Protein AF-A0A2E7WFY4-F1 (afdb_monomer)

Mean predicted aligned error: 3.99 Å

Radius of gyration: 21.17 Å; Cα contacts (8 Å, |Δi|>4): 62; chains: 1; bounding box: 46×36×61 Å

Secondary structure (DSSP, 8-state):
--HHHHHHHHHHHHHHHHH-SS-HHHHHHHHHHHHHSTTT--HHHHHHHHHHHHHTT--HHHHHHHHHHHHGGGGHHHHHHHHHHHHHHHHHHHHT--

Nearest PDB structures (foldseek):
  2q0t-assembly1_C  TM=9.766E-01  e=6.848E-06  Paraburkholderia xenovorans LB400

Foldseek 3Di:
DDVVVVVVVVVVVCCCVPPNPDQQLVVLLVQLLVCLAPVHVPVVSNVVSVVSNVVSPDDPVSSVVSNVVSVCVVCVCVVPVVVVVVVVVVVVVVVVDD

Structure (mmCIF, N/CA/C/O backbone):
data_AF-A0A2E7WFY4-F1
#
_entry.id   AF-A0A2E7WFY4-F1
#
loop_
_atom_site.group_PDB
_atom_site.id
_atom_site.type_symbol
_atom_site.label_atom_id
_atom_site.label_alt_id
_atom_site.label_comp_id
_atom_site.label_asym_id
_atom_site.label_entity_id
_atom_site.label_seq_id
_atom_site.pdbx_PDB_ins_code
_atom_site.Cartn_x
_atom_site.Cartn_y
_atom_site.Cartn_z
_atom_site.occupancy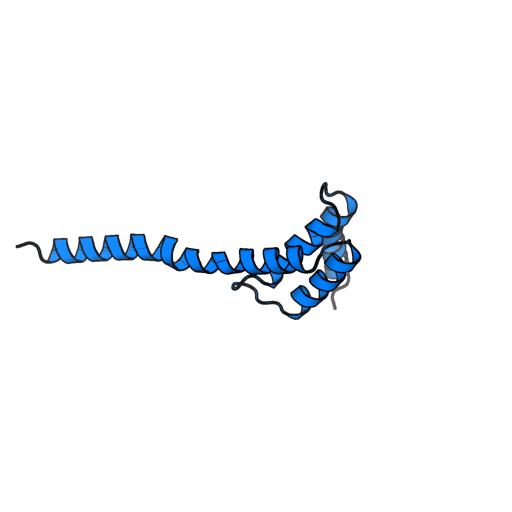
_atom_site.B_iso_or_equiv
_atom_site.auth_seq_id
_atom_site.auth_comp_id
_atom_site.auth_asym_id
_atom_site.auth_atom_id
_atom_site.pdbx_PDB_model_num
ATOM 1 N N . MET A 1 1 ? 1.152 -27.786 -13.077 1.00 77.00 1 MET A N 1
ATOM 2 C CA . MET A 1 1 ? 0.844 -26.372 -13.383 1.00 77.00 1 MET A CA 1
ATOM 3 C C . MET A 1 1 ? -0.173 -26.378 -14.504 1.00 77.00 1 MET A C 1
ATOM 5 O O . MET A 1 1 ? -0.014 -27.199 -15.397 1.00 77.00 1 MET A O 1
ATOM 9 N N . ASP A 1 2 ? -1.201 -25.540 -14.404 1.00 96.75 2 ASP A N 1
ATOM 10 C CA . ASP A 1 2 ? -2.328 -25.442 -15.341 1.00 96.75 2 ASP A CA 1
ATOM 11 C C . ASP A 1 2 ? -2.030 -24.352 -16.397 1.00 96.75 2 ASP A C 1
ATOM 13 O O . ASP A 1 2 ? -1.942 -23.175 -16.026 1.00 96.75 2 ASP A O 1
ATOM 17 N N . PRO A 1 3 ? -1.777 -24.717 -17.671 1.00 97.06 3 PRO A N 1
ATOM 18 C CA . PRO A 1 3 ? -1.427 -23.758 -18.720 1.00 97.06 3 PRO A CA 1
ATOM 19 C C . PRO A 1 3 ? -2.578 -22.823 -19.092 1.00 97.06 3 PRO A C 1
ATOM 21 O O . PRO A 1 3 ? -2.338 -21.632 -19.293 1.00 97.06 3 PRO A O 1
ATOM 24 N N . ASP A 1 4 ? -3.806 -23.338 -19.122 1.00 98.06 4 ASP A N 1
ATOM 25 C CA . ASP A 1 4 ? -4.987 -22.582 -19.539 1.00 98.06 4 ASP A CA 1
ATOM 26 C C . ASP A 1 4 ? -5.286 -21.481 -18.514 1.00 98.06 4 ASP A C 1
ATOM 28 O O . ASP A 1 4 ? -5.537 -20.324 -18.865 1.00 98.06 4 ASP A O 1
ATOM 32 N N . TYR A 1 5 ? -5.150 -21.802 -17.220 1.00 97.50 5 TYR A N 1
ATOM 33 C CA . TYR A 1 5 ? -5.240 -20.799 -16.158 1.00 97.50 5 TYR A CA 1
ATOM 34 C C . TYR A 1 5 ? -4.143 -19.731 -16.272 1.00 97.50 5 TYR A C 1
ATOM 36 O O . TYR A 1 5 ? -4.412 -18.540 -16.095 1.00 97.50 5 TYR A O 1
ATOM 44 N N . LEU A 1 6 ? -2.899 -20.133 -16.556 1.00 97.31 6 LEU A N 1
ATOM 45 C CA . LEU A 1 6 ? -1.788 -19.190 -16.690 1.00 97.31 6 LEU A CA 1
ATOM 46 C C . LEU A 1 6 ? -2.015 -18.223 -17.857 1.00 97.31 6 LEU A C 1
ATOM 48 O O . LEU A 1 6 ? -1.806 -17.021 -17.691 1.00 97.31 6 LEU A O 1
ATOM 52 N N . GLU A 1 7 ? -2.454 -18.725 -19.009 1.00 97.62 7 GLU A N 1
ATOM 53 C CA . GLU A 1 7 ? -2.773 -17.900 -20.174 1.00 97.62 7 GLU A CA 1
ATOM 54 C C . GLU A 1 7 ? -3.881 -16.891 -19.849 1.00 97.62 7 GLU A C 1
ATOM 56 O O . GLU A 1 7 ? -3.703 -15.686 -20.062 1.00 97.62 7 GLU A O 1
ATOM 61 N N . ALA A 1 8 ? -4.972 -17.349 -19.226 1.00 97.56 8 ALA A N 1
ATOM 62 C CA . ALA A 1 8 ? -6.071 -16.484 -18.810 1.00 97.56 8 ALA A CA 1
ATOM 63 C C . ALA A 1 8 ? -5.616 -15.401 -17.814 1.00 97.56 8 ALA A C 1
ATOM 65 O O . ALA A 1 8 ? -5.965 -14.225 -17.956 1.00 97.56 8 ALA A O 1
ATOM 66 N N . PHE A 1 9 ? -4.786 -15.765 -16.830 1.00 96.62 9 PHE A N 1
ATOM 67 C CA . PHE A 1 9 ? -4.234 -14.824 -15.855 1.00 96.62 9 PHE A CA 1
ATOM 68 C C . PHE A 1 9 ? -3.311 -13.784 -16.504 1.00 96.62 9 PHE A C 1
ATOM 70 O O . PHE A 1 9 ? -3.381 -12.597 -16.173 1.00 96.62 9 PHE A O 1
ATOM 77 N N . LEU A 1 10 ? -2.446 -14.200 -17.433 1.00 95.88 10 LEU A N 1
ATOM 78 C CA . LEU A 1 10 ? -1.553 -13.288 -18.149 1.00 95.88 10 LEU A CA 1
ATOM 79 C C . LEU A 1 10 ? -2.333 -12.328 -19.048 1.00 95.88 10 LEU A C 1
ATOM 81 O O . LEU A 1 10 ? -2.005 -11.139 -19.075 1.00 95.88 10 LEU A O 1
ATOM 85 N N . HIS A 1 11 ? -3.382 -12.811 -19.718 1.00 95.81 11 HIS A N 1
ATOM 86 C CA . HIS A 1 11 ? -4.290 -11.966 -20.486 1.00 95.81 11 HIS A CA 1
ATOM 87 C C . HIS A 1 11 ? -4.983 -10.937 -19.584 1.00 95.81 11 HIS A C 1
ATOM 89 O O . HIS A 1 11 ? -4.923 -9.742 -19.856 1.00 95.81 11 HIS A O 1
ATOM 95 N N . PHE A 1 12 ? -5.556 -11.363 -18.455 1.00 96.00 12 PHE A N 1
ATOM 96 C CA . PHE A 1 12 ? -6.166 -10.449 -17.484 1.00 96.00 12 PHE A CA 1
ATOM 97 C C . PHE A 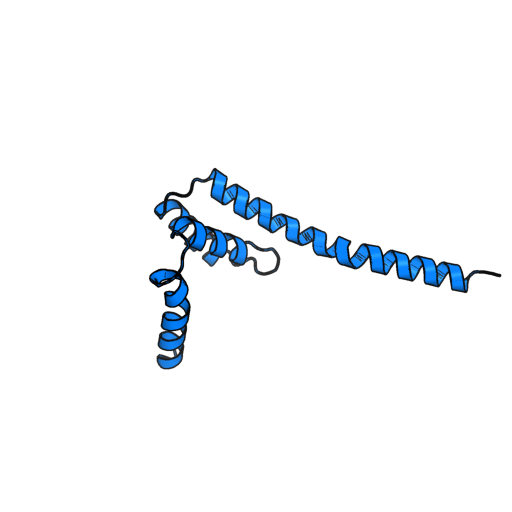1 12 ? -5.176 -9.385 -16.984 1.00 96.00 12 PHE A C 1
ATOM 99 O O . PHE A 1 12 ? -5.474 -8.189 -16.976 1.00 96.00 12 PHE A O 1
ATOM 106 N N . ARG A 1 13 ? -3.960 -9.802 -16.614 1.00 94.00 13 ARG A N 1
ATOM 107 C CA . ARG A 1 13 ? -2.921 -8.906 -16.095 1.00 94.00 13 ARG A CA 1
ATOM 108 C C . ARG A 1 13 ? -2.417 -7.902 -17.137 1.00 94.00 13 ARG A C 1
ATOM 110 O O . ARG A 1 13 ? -1.974 -6.817 -16.752 1.00 94.00 13 ARG A O 1
ATOM 117 N N . SER A 1 14 ? -2.432 -8.243 -18.426 1.00 94.50 14 SER A N 1
ATOM 118 C CA . SER A 1 14 ? -1.877 -7.398 -19.491 1.00 94.50 14 SER A CA 1
ATOM 119 C C . SER A 1 14 ? -2.787 -6.228 -19.877 1.00 94.50 14 SER A C 1
ATOM 121 O O . SER A 1 14 ? -2.279 -5.214 -20.364 1.00 94.50 14 SER A O 1
ATOM 123 N N . VAL A 1 15 ? -4.095 -6.312 -19.601 1.00 94.31 15 VAL A N 1
ATOM 124 C CA . VAL A 1 15 ? -5.084 -5.269 -19.930 1.00 94.31 15 VAL A CA 1
ATOM 125 C C . VAL A 1 15 ? -4.664 -3.876 -19.432 1.00 94.31 15 VAL A C 1
ATOM 127 O O . VAL A 1 15 ? -4.509 -2.977 -20.262 1.00 94.31 15 VAL A O 1
ATOM 130 N N . PRO A 1 16 ? -4.394 -3.647 -18.128 1.00 92.19 16 PRO A N 1
ATOM 131 C CA . PRO A 1 16 ? -3.962 -2.329 -17.658 1.00 92.19 16 PRO A CA 1
ATOM 132 C C . PRO A 1 16 ? -2.560 -1.947 -18.146 1.00 92.19 16 PRO A C 1
ATOM 134 O O . PRO A 1 16 ? -2.213 -0.765 -18.151 1.00 92.19 16 PRO A O 1
ATOM 137 N N . GLN A 1 17 ? -1.731 -2.914 -18.551 1.00 90.69 17 GLN A N 1
ATOM 138 C CA . GLN A 1 17 ? -0.382 -2.632 -19.047 1.00 90.69 17 GLN A CA 1
ATOM 139 C C . GLN A 1 17 ? -0.414 -2.071 -20.471 1.00 90.69 17 GLN A C 1
ATOM 141 O O . GLN A 1 17 ? 0.323 -1.132 -20.750 1.00 90.69 17 GLN A O 1
ATOM 146 N N . THR A 1 18 ? -1.299 -2.590 -21.323 1.00 90.25 18 THR A N 1
ATOM 147 C CA . THR A 1 18 ? -1.387 -2.253 -22.755 1.00 90.25 18 THR A CA 1
ATOM 148 C C . THR A 1 18 ? -2.387 -1.139 -23.060 1.00 90.25 18 THR A C 1
ATOM 150 O O . THR A 1 18 ? -2.078 -0.253 -23.849 1.00 90.25 18 THR A O 1
ATOM 153 N N . ASN A 1 19 ? -3.549 -1.138 -22.400 1.00 88.06 19 ASN A N 1
ATOM 154 C CA . ASN A 1 19 ? -4.692 -0.292 -22.769 1.00 88.06 19 ASN A CA 1
ATOM 155 C C . ASN A 1 19 ? -5.099 0.709 -21.670 1.00 88.06 19 ASN A C 1
ATOM 157 O O . ASN A 1 19 ? -6.163 1.319 -21.742 1.00 88.06 19 ASN A O 1
ATOM 161 N N . GLY A 1 20 ? -4.293 0.845 -20.612 1.00 86.19 20 GLY A N 1
ATOM 162 C CA . GLY A 1 20 ? -4.599 1.704 -19.464 1.00 86.19 20 GLY A CA 1
ATOM 163 C C . GLY A 1 20 ? -4.079 3.142 -19.619 1.00 86.19 20 GLY A C 1
ATOM 164 O O . GLY A 1 20 ? -3.012 3.331 -20.198 1.00 86.19 20 GLY A O 1
ATOM 165 N N . PRO A 1 21 ? -4.760 4.149 -19.033 1.00 94.94 21 PRO A N 1
ATOM 166 C CA . PRO A 1 21 ? -4.389 5.563 -19.167 1.00 94.94 21 PRO A CA 1
ATOM 167 C C . PRO A 1 21 ? -3.186 5.978 -18.305 1.00 94.94 21 PRO A C 1
ATOM 169 O O . PRO A 1 21 ? -2.674 7.082 -18.449 1.00 94.94 21 PRO A O 1
ATOM 172 N N . LEU A 1 22 ? -2.760 5.124 -17.368 1.00 96.75 22 LEU A N 1
ATOM 173 C CA . LEU A 1 22 ? -1.676 5.432 -16.439 1.00 96.75 22 LEU A CA 1
ATOM 174 C C . LEU A 1 22 ? -0.309 5.156 -17.070 1.00 96.75 22 LEU A C 1
ATOM 176 O O . LEU A 1 22 ? -0.130 4.184 -17.804 1.00 96.75 22 LEU A O 1
ATOM 180 N N . GLU A 1 23 ? 0.686 5.956 -16.705 1.00 96.50 23 GLU A N 1
ATOM 181 C CA . GLU A 1 23 ? 2.089 5.660 -16.993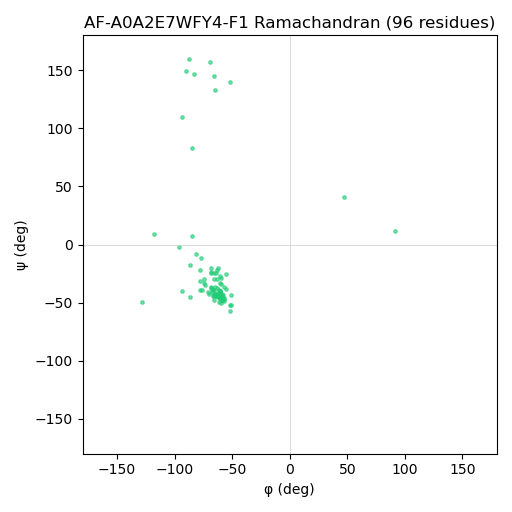 1.00 96.50 23 GLU A CA 1
ATOM 182 C C . GLU A 1 23 ? 2.581 4.464 -16.164 1.00 96.50 23 GLU A C 1
ATOM 184 O O . GLU A 1 23 ? 2.054 4.175 -15.082 1.00 96.50 23 GLU A O 1
ATOM 189 N N . GLN A 1 24 ? 3.637 3.783 -16.628 1.00 96.94 24 GLN A N 1
ATOM 190 C CA . GLN A 1 24 ? 4.190 2.618 -15.925 1.00 96.94 24 GLN A CA 1
ATOM 191 C C . GLN A 1 24 ? 4.571 2.945 -14.476 1.00 96.94 24 GLN A C 1
ATOM 193 O O . GLN A 1 24 ? 4.308 2.141 -13.584 1.00 96.94 24 GLN A O 1
ATOM 198 N N . LYS A 1 25 ? 5.122 4.143 -14.232 1.00 97.81 25 LYS A N 1
ATOM 199 C CA . LYS A 1 25 ? 5.509 4.620 -12.898 1.00 97.81 25 LYS A CA 1
ATOM 200 C C . LYS A 1 25 ? 4.369 4.464 -11.885 1.00 97.81 25 LYS A C 1
ATOM 202 O O . LYS A 1 25 ? 4.547 3.834 -10.844 1.00 97.81 25 LYS A O 1
ATOM 207 N N . TYR A 1 26 ? 3.182 4.968 -12.221 1.00 97.94 26 TYR A N 1
ATOM 208 C CA . TYR A 1 26 ? 2.021 4.946 -11.331 1.00 97.94 26 TYR A CA 1
ATOM 209 C C . TYR A 1 26 ? 1.392 3.555 -11.207 1.00 97.94 26 TYR A C 1
ATOM 211 O O . TYR A 1 26 ? 0.938 3.190 -10.124 1.00 97.94 26 TYR A O 1
ATOM 219 N N . LYS A 1 27 ? 1.426 2.734 -12.268 1.00 97.75 27 LYS A N 1
ATOM 220 C CA . LYS A 1 27 ? 1.004 1.322 -12.1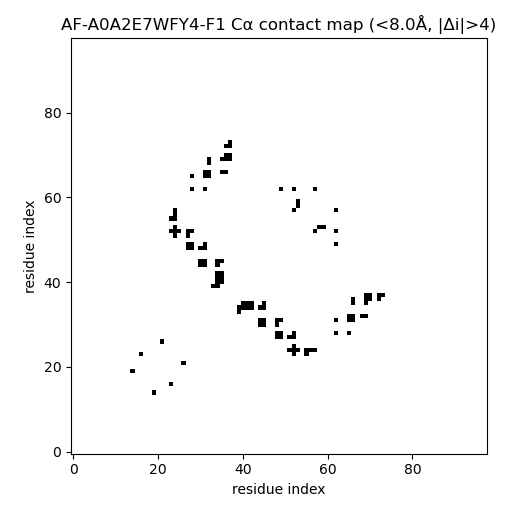82 1.00 97.75 27 LYS A CA 1
ATOM 221 C C . LYS A 1 27 ? 1.832 0.566 -11.143 1.00 97.75 27 LYS A C 1
ATOM 223 O O . LYS A 1 27 ? 1.279 -0.154 -10.316 1.00 97.75 27 LYS A O 1
ATOM 228 N N . GLU A 1 28 ? 3.151 0.748 -11.159 1.00 98.31 28 GLU A N 1
ATOM 229 C CA . GLU A 1 28 ? 4.047 0.100 -10.199 1.00 98.31 28 GLU A CA 1
ATOM 230 C C . GLU A 1 28 ? 3.853 0.642 -8.776 1.00 98.31 28 GLU A C 1
ATOM 232 O O . GLU A 1 28 ? 3.855 -0.145 -7.835 1.00 98.31 28 GLU A O 1
ATOM 237 N N . MET A 1 29 ? 3.589 1.943 -8.600 1.00 98.56 29 MET A N 1
ATOM 238 C CA . MET A 1 29 ? 3.236 2.514 -7.289 1.00 98.56 29 MET A CA 1
ATOM 239 C C . MET A 1 29 ? 1.956 1.904 -6.704 1.00 98.56 29 MET A C 1
ATOM 241 O O . MET A 1 29 ? 1.931 1.560 -5.524 1.00 98.56 29 MET A O 1
ATOM 245 N N . ILE A 1 30 ? 0.921 1.692 -7.523 1.00 98.12 30 ILE A N 1
ATOM 246 C CA . ILE A 1 30 ? -0.304 1.000 -7.091 1.00 98.12 30 ILE A CA 1
ATOM 247 C C . ILE A 1 30 ? 0.023 -0.427 -6.635 1.00 98.12 30 ILE A C 1
ATOM 249 O O . ILE A 1 30 ? -0.439 -0.864 -5.580 1.00 98.12 30 ILE A O 1
ATOM 253 N N . PHE A 1 31 ? 0.863 -1.152 -7.380 1.00 98.00 31 PHE A N 1
ATOM 254 C CA . PHE A 1 31 ? 1.286 -2.485 -6.959 1.00 98.00 31 PHE A CA 1
ATOM 255 C C . PHE A 1 31 ? 2.121 -2.468 -5.672 1.00 98.00 31 PHE A C 1
ATOM 257 O O . PHE A 1 31 ? 1.949 -3.365 -4.846 1.00 98.00 31 PHE A O 1
ATOM 264 N N . ILE A 1 32 ? 2.978 -1.464 -5.455 1.00 98.62 32 ILE A N 1
ATOM 265 C CA . ILE A 1 32 ? 3.678 -1.282 -4.173 1.00 98.62 32 ILE A CA 1
ATOM 266 C C . ILE A 1 32 ? 2.655 -1.108 -3.051 1.00 98.62 32 ILE A C 1
ATOM 268 O O . ILE A 1 32 ? 2.731 -1.844 -2.072 1.00 98.62 32 ILE A O 1
ATOM 272 N N . ALA A 1 33 ? 1.676 -0.211 -3.212 1.00 98.44 33 ALA A N 1
ATOM 273 C CA . ALA A 1 33 ? 0.658 0.053 -2.197 1.00 98.44 33 ALA A CA 1
ATOM 274 C C . ALA A 1 33 ? -0.129 -1.213 -1.819 1.00 98.44 33 ALA A C 1
ATOM 276 O O . ALA A 1 33 ? -0.256 -1.530 -0.639 1.00 98.44 33 ALA A O 1
ATOM 277 N N . ILE A 1 34 ? -0.594 -1.982 -2.810 1.00 97.62 34 ILE A N 1
ATOM 278 C CA . ILE A 1 34 ? -1.341 -3.229 -2.580 1.00 97.62 34 ILE A CA 1
ATOM 279 C C . ILE A 1 34 ? -0.486 -4.252 -1.823 1.00 97.62 34 ILE A C 1
ATOM 281 O O . ILE A 1 34 ? -0.961 -4.871 -0.876 1.00 97.62 34 ILE A O 1
ATOM 285 N N . ASN A 1 35 ? 0.779 -4.432 -2.218 1.00 98.31 35 ASN A N 1
ATOM 286 C CA . ASN A 1 35 ? 1.664 -5.415 -1.587 1.00 98.31 35 ASN A CA 1
ATOM 287 C C . ASN A 1 35 ? 2.152 -4.973 -0.196 1.00 98.31 35 ASN A C 1
ATOM 289 O O . ASN A 1 35 ? 2.414 -5.830 0.646 1.00 98.31 35 ASN A O 1
ATOM 293 N N . ALA A 1 36 ? 2.288 -3.667 0.044 1.00 98.06 36 ALA A N 1
ATOM 294 C CA . ALA A 1 36 ? 2.763 -3.105 1.309 1.00 98.06 36 ALA A CA 1
ATOM 295 C C . ALA A 1 36 ? 1.646 -2.896 2.343 1.00 98.06 36 ALA A C 1
ATOM 297 O O . ALA A 1 36 ? 1.949 -2.771 3.528 1.00 98.06 36 ALA A O 1
ATOM 298 N N . ALA A 1 37 ? 0.377 -2.878 1.920 1.00 97.25 37 ALA A N 1
ATOM 299 C CA . ALA A 1 37 ? -0.766 -2.735 2.813 1.00 97.25 37 ALA A CA 1
ATOM 300 C C . ALA A 1 37 ? -0.723 -3.756 3.961 1.00 97.25 37 ALA A C 1
ATOM 302 O O . ALA A 1 37 ? -0.407 -4.930 3.753 1.00 97.25 37 ALA A O 1
ATOM 303 N N . THR A 1 38 ? -1.092 -3.323 5.170 1.00 95.69 38 THR A N 1
ATOM 304 C CA . THR A 1 38 ? -1.075 -4.155 6.390 1.00 95.69 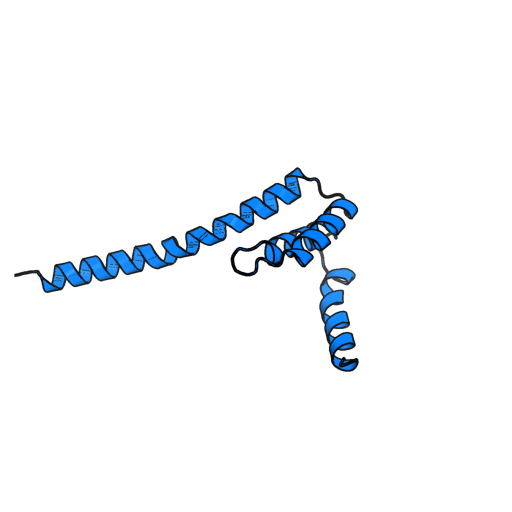38 THR A CA 1
ATOM 305 C C . THR A 1 38 ? -2.004 -5.365 6.315 1.00 95.69 38 THR A C 1
ATOM 307 O O . THR A 1 38 ? -1.801 -6.344 7.026 1.00 95.69 38 THR A O 1
ATOM 310 N N . THR A 1 39 ? -2.986 -5.333 5.416 1.00 95.88 39 THR A N 1
ATOM 311 C CA . THR A 1 39 ? -3.896 -6.441 5.106 1.00 95.88 39 THR A CA 1
ATOM 312 C C . THR A 1 39 ? -3.306 -7.478 4.149 1.00 95.88 39 THR A C 1
ATOM 314 O O . THR A 1 39 ? -3.920 -8.525 3.951 1.00 95.88 39 THR A O 1
ATOM 317 N N . HIS A 1 40 ? -2.135 -7.218 3.555 1.00 97.31 40 HIS A N 1
ATOM 318 C CA . HIS A 1 40 ? -1.506 -8.115 2.584 1.00 97.31 40 HIS A CA 1
ATOM 319 C C . HIS A 1 40 ? -0.043 -8.460 2.906 1.00 97.31 40 HIS A C 1
ATOM 321 O O . HIS A 1 40 ? 0.307 -9.638 2.900 1.00 97.31 40 HIS A O 1
ATOM 327 N N . LEU A 1 41 ? 0.804 -7.464 3.195 1.00 96.75 41 LEU A N 1
ATOM 328 C CA . LEU A 1 41 ? 2.213 -7.615 3.602 1.00 96.75 41 LEU A CA 1
ATOM 329 C C . LEU A 1 41 ? 3.043 -8.594 2.743 1.00 96.75 41 LEU A C 1
ATOM 331 O O . LEU A 1 41 ? 3.887 -9.346 3.239 1.00 96.75 41 LEU A O 1
ATOM 335 N N . HIS A 1 42 ? 2.850 -8.571 1.425 1.00 98.19 42 HIS A N 1
ATOM 336 C CA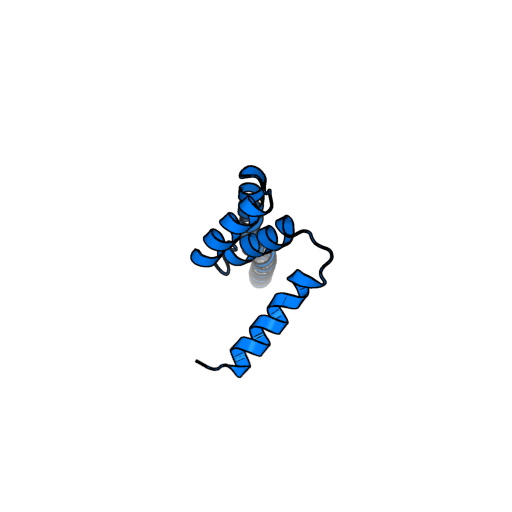 . HIS A 1 42 ? 3.546 -9.458 0.498 1.00 98.19 42 HIS A CA 1
ATOM 337 C C . HIS A 1 42 ? 4.927 -8.899 0.096 1.00 98.19 42 HIS A C 1
ATOM 339 O O . HIS A 1 42 ? 5.128 -8.283 -0.957 1.00 98.19 42 HIS A O 1
ATOM 345 N N . GLY A 1 43 ? 5.923 -9.152 0.950 1.00 98.06 43 GLY A N 1
ATOM 346 C CA . GLY A 1 43 ? 7.298 -8.654 0.809 1.00 98.06 43 GLY A CA 1
ATOM 347 C C . GLY A 1 43 ? 7.978 -8.894 -0.555 1.00 98.06 43 GLY A C 1
ATOM 348 O O . GLY A 1 43 ? 8.606 -7.962 -1.071 1.00 98.06 43 GLY A O 1
ATOM 349 N N . PRO A 1 44 ? 7.872 -10.082 -1.186 1.00 98.44 44 PRO A N 1
ATOM 350 C CA . PRO A 1 44 ? 8.457 -10.316 -2.509 1.00 98.44 44 PRO A CA 1
ATOM 351 C C . PRO A 1 44 ? 7.885 -9.389 -3.589 1.00 98.44 44 PRO A C 1
ATOM 353 O O . PRO A 1 44 ? 8.630 -8.866 -4.419 1.00 98.44 44 PRO A O 1
ATOM 356 N N . GLY A 1 45 ? 6.575 -9.138 -3.551 1.00 98.12 45 GLY A N 1
ATOM 357 C CA . GLY A 1 45 ? 5.900 -8.247 -4.490 1.00 98.12 45 GLY A CA 1
ATOM 358 C C . GLY A 1 45 ? 6.282 -6.791 -4.260 1.00 98.12 45 GLY A C 1
ATOM 359 O O . GLY A 1 45 ? 6.629 -6.112 -5.223 1.00 98.12 45 GLY A O 1
ATOM 360 N N . VAL A 1 46 ? 6.354 -6.342 -2.998 1.00 98.38 46 VAL A N 1
ATOM 361 C CA . VAL A 1 46 ? 6.865 -4.998 -2.662 1.00 98.38 46 VAL A CA 1
ATOM 362 C C . VAL A 1 46 ? 8.236 -4.775 -3.302 1.00 98.38 46 VAL A C 1
ATOM 364 O O . VAL A 1 46 ? 8.427 -3.815 -4.044 1.00 98.38 46 VAL A O 1
ATOM 367 N N . ARG A 1 47 ? 9.185 -5.699 -3.099 1.00 98.50 47 ARG A N 1
ATOM 368 C CA . ARG A 1 47 ? 10.539 -5.584 -3.672 1.00 98.50 47 ARG A CA 1
ATOM 369 C C . ARG A 1 47 ? 10.520 -5.555 -5.200 1.00 98.50 47 ARG A C 1
ATOM 371 O O . ARG A 1 47 ? 11.211 -4.734 -5.804 1.00 98.50 47 ARG A O 1
ATOM 378 N N . ARG A 1 48 ? 9.730 -6.432 -5.830 1.00 98.50 48 ARG A N 1
ATOM 379 C CA . ARG A 1 48 ? 9.619 -6.517 -7.293 1.00 98.50 48 ARG A CA 1
ATOM 380 C C . ARG A 1 48 ? 9.095 -5.214 -7.894 1.00 98.50 48 ARG A C 1
ATOM 382 O O . ARG A 1 48 ? 9.657 -4.736 -8.879 1.00 98.50 48 ARG A O 1
ATOM 389 N N . HIS A 1 49 ? 8.048 -4.654 -7.301 1.00 98.56 49 HIS A N 1
ATOM 390 C CA . HIS A 1 49 ? 7.389 -3.458 -7.811 1.00 98.56 49 HIS A CA 1
ATOM 391 C C . HIS A 1 49 ? 8.165 -2.176 -7.484 1.00 98.56 49 HIS A C 1
ATOM 393 O O . HIS A 1 49 ? 8.230 -1.297 -8.335 1.00 98.56 49 HIS A O 1
ATOM 399 N N . ILE A 1 50 ? 8.893 -2.110 -6.360 1.00 98.69 50 ILE A N 1
ATOM 400 C CA . ILE A 1 50 ? 9.881 -1.042 -6.103 1.00 98.69 50 ILE A CA 1
ATOM 401 C C . ILE A 1 50 ? 10.936 -0.999 -7.214 1.00 98.69 50 ILE A C 1
ATOM 403 O O . ILE A 1 50 ? 11.192 0.058 -7.786 1.00 98.69 50 ILE A O 1
ATOM 407 N N . GLN A 1 51 ? 11.520 -2.146 -7.575 1.00 98.69 51 GLN A N 1
ATOM 408 C CA . GLN A 1 51 ? 12.522 -2.200 -8.646 1.00 98.69 51 GLN A CA 1
ATOM 409 C C . GLN A 1 51 ? 11.959 -1.746 -9.998 1.00 98.69 51 GLN A C 1
ATOM 411 O O . GLN A 1 51 ? 12.659 -1.084 -10.762 1.00 98.69 51 GLN A O 1
ATOM 416 N N . ASN A 1 52 ? 10.714 -2.106 -10.312 1.00 98.44 52 ASN A N 1
ATOM 417 C CA . ASN A 1 52 ? 10.070 -1.680 -11.552 1.00 98.44 52 ASN A CA 1
ATOM 418 C C . ASN A 1 52 ? 9.717 -0.189 -11.541 1.00 98.44 52 ASN A C 1
ATOM 420 O O . ASN A 1 52 ? 9.933 0.476 -12.549 1.00 98.44 52 ASN A O 1
ATOM 424 N N . ALA A 1 53 ? 9.230 0.343 -10.417 1.00 98.62 53 ALA A N 1
ATOM 425 C CA . ALA A 1 53 ? 8.933 1.764 -10.266 1.00 98.62 53 ALA A CA 1
ATOM 426 C C . ALA A 1 53 ? 10.195 2.612 -10.472 1.00 98.62 53 ALA A C 1
ATOM 428 O O . ALA A 1 53 ? 10.169 3.560 -11.252 1.00 98.62 53 ALA A O 1
ATOM 429 N N . LEU A 1 54 ? 11.321 2.218 -9.861 1.00 98.69 54 LEU A N 1
ATOM 430 C CA . LEU A 1 54 ? 12.619 2.873 -10.063 1.00 98.69 54 LEU A CA 1
ATOM 431 C C . LEU A 1 54 ? 13.048 2.840 -11.540 1.00 98.69 54 LEU A C 1
ATOM 433 O O . LEU A 1 54 ? 13.470 3.856 -12.084 1.00 98.69 54 LEU A O 1
ATOM 437 N N . LYS A 1 55 ? 12.889 1.694 -12.220 1.00 98.62 55 LYS A N 1
ATOM 438 C CA . LYS A 1 55 ? 13.162 1.572 -13.667 1.00 98.62 55 LYS A CA 1
ATOM 439 C C . LYS A 1 55 ? 12.249 2.451 -14.524 1.00 98.62 55 LYS A C 1
ATOM 441 O O . LYS A 1 55 ? 12.667 2.886 -15.589 1.00 98.62 55 LYS A O 1
ATOM 446 N N . ALA A 1 56 ? 11.027 2.707 -14.066 1.00 98.12 56 ALA A N 1
ATOM 447 C CA . ALA A 1 56 ? 10.064 3.597 -14.706 1.00 98.12 56 ALA A CA 1
ATOM 448 C C . ALA A 1 56 ? 10.247 5.080 -14.319 1.00 98.12 56 ALA A C 1
ATOM 450 O O . ALA A 1 56 ? 9.414 5.905 -14.685 1.00 98.12 56 ALA A O 1
ATOM 451 N N . GLY A 1 57 ? 11.314 5.427 -13.589 1.00 98.44 57 GLY A N 1
ATOM 452 C CA . GLY A 1 57 ? 11.656 6.808 -13.240 1.00 98.44 57 GLY A CA 1
ATOM 453 C C . GLY A 1 57 ? 11.077 7.311 -11.916 1.00 98.44 57 GLY A C 1
ATOM 454 O O . GLY A 1 57 ? 11.146 8.509 -11.658 1.00 98.44 57 GLY A O 1
ATOM 455 N N . ALA A 1 58 ? 10.519 6.437 -11.070 1.00 98.62 58 ALA A N 1
ATOM 456 C CA . ALA A 1 58 ? 10.138 6.822 -9.712 1.00 98.62 58 ALA A CA 1
ATOM 457 C C . ALA A 1 58 ? 11.367 7.164 -8.865 1.00 98.62 58 ALA A C 1
ATOM 459 O O . ALA A 1 58 ? 12.414 6.518 -8.953 1.00 98.62 58 ALA A O 1
ATOM 460 N N . THR A 1 59 ? 11.210 8.138 -7.981 1.00 98.75 59 THR A N 1
ATOM 461 C CA . THR A 1 59 ? 12.201 8.482 -6.963 1.00 98.75 59 THR A CA 1
ATOM 462 C C . THR A 1 59 ? 12.001 7.653 -5.695 1.00 98.75 59 THR A C 1
ATOM 464 O O . THR A 1 59 ? 10.918 7.137 -5.413 1.00 98.75 59 THR A O 1
ATOM 467 N N . GLN A 1 60 ? 13.050 7.554 -4.875 1.00 98.44 60 GLN A N 1
ATOM 468 C CA . GLN A 1 60 ? 12.946 6.926 -3.553 1.00 98.44 60 GLN A CA 1
ATOM 469 C C . GLN A 1 60 ? 11.944 7.657 -2.646 1.00 98.44 60 GLN A C 1
ATOM 471 O O . GLN A 1 60 ? 11.264 7.007 -1.857 1.00 98.44 60 GLN A O 1
ATOM 476 N N . ALA A 1 61 ? 11.831 8.984 -2.782 1.00 98.75 61 ALA A N 1
ATOM 477 C CA . ALA A 1 61 ? 10.893 9.798 -2.015 1.00 98.75 61 ALA A CA 1
ATOM 478 C C . ALA A 1 61 ? 9.436 9.460 -2.362 1.00 98.75 61 ALA A C 1
ATOM 480 O O . ALA A 1 61 ? 8.665 9.172 -1.454 1.00 98.75 61 ALA A O 1
ATOM 481 N N . GLU A 1 62 ? 9.086 9.385 -3.653 1.00 98.69 62 GLU A N 1
ATOM 482 C CA . GLU A 1 62 ? 7.735 8.982 -4.078 1.00 98.69 62 GLU A CA 1
ATOM 483 C C . GLU A 1 62 ? 7.393 7.557 -3.598 1.00 98.69 62 GLU A C 1
ATOM 485 O O . GLU A 1 62 ? 6.280 7.288 -3.157 1.00 98.69 62 GLU A O 1
ATOM 490 N N . ILE A 1 63 ? 8.351 6.624 -3.648 1.00 98.69 63 ILE A N 1
ATOM 491 C CA . ILE A 1 63 ? 8.140 5.246 -3.171 1.00 98.69 63 ILE A CA 1
ATOM 492 C C . ILE A 1 63 ? 7.909 5.211 -1.656 1.00 98.69 63 ILE A C 1
ATOM 494 O O . ILE A 1 63 ? 7.021 4.498 -1.184 1.00 98.69 63 ILE A O 1
ATOM 498 N N . LEU A 1 64 ? 8.705 5.964 -0.892 1.00 98.44 64 LEU A N 1
ATOM 499 C CA . LEU A 1 64 ? 8.536 6.069 0.554 1.00 98.44 64 LEU A CA 1
ATOM 500 C C . LEU A 1 64 ? 7.178 6.686 0.901 1.00 98.44 64 LEU A C 1
ATOM 502 O O . LEU A 1 64 ? 6.502 6.174 1.790 1.00 98.44 64 LEU A O 1
ATOM 506 N N . GLU A 1 65 ? 6.761 7.720 0.173 1.00 98.56 65 GLU A N 1
ATOM 507 C CA . GLU A 1 65 ? 5.459 8.365 0.343 1.00 98.56 65 GLU A CA 1
ATOM 508 C C . GLU A 1 65 ? 4.309 7.373 0.121 1.00 98.56 65 GLU A C 1
ATOM 510 O O . GLU A 1 65 ? 3.411 7.271 0.954 1.00 98.56 65 GLU A O 1
ATOM 515 N N . VAL A 1 66 ? 4.372 6.542 -0.926 1.00 98.38 66 VAL A N 1
ATOM 516 C CA . VAL A 1 66 ? 3.377 5.477 -1.156 1.00 98.38 66 VAL A CA 1
ATOM 517 C C . VAL A 1 66 ? 3.296 4.514 0.032 1.00 98.38 66 VAL A C 1
ATOM 519 O O . VAL A 1 66 ? 2.199 4.161 0.465 1.00 98.38 66 VAL A O 1
ATOM 522 N N . ILE A 1 67 ? 4.435 4.099 0.596 1.00 97.88 67 ILE A N 1
ATOM 523 C CA . ILE A 1 67 ? 4.463 3.216 1.773 1.00 97.88 67 ILE A CA 1
ATOM 524 C C . ILE A 1 67 ? 3.867 3.928 2.993 1.00 97.88 67 ILE A C 1
ATOM 526 O O . ILE A 1 67 ? 3.055 3.333 3.701 1.00 97.88 67 ILE A O 1
ATOM 530 N N . GLN A 1 68 ? 4.205 5.199 3.220 1.00 97.88 68 GLN A N 1
ATOM 531 C CA . GLN A 1 68 ? 3.632 5.999 4.304 1.00 97.88 68 GLN A CA 1
ATOM 532 C C . GLN A 1 68 ? 2.107 6.099 4.180 1.00 97.88 68 GLN A C 1
ATOM 534 O O . GLN A 1 68 ? 1.408 5.885 5.170 1.00 97.88 68 GLN A O 1
ATOM 539 N N . LEU A 1 69 ? 1.580 6.315 2.971 1.00 97.69 69 LEU A N 1
ATOM 540 C CA . LEU A 1 69 ? 0.138 6.341 2.718 1.00 97.69 69 LEU A CA 1
ATOM 541 C C . LEU A 1 69 ? -0.538 5.014 3.081 1.00 97.69 69 LEU A C 1
ATOM 543 O O . LEU A 1 69 ? -1.650 5.028 3.598 1.00 97.69 69 LEU A O 1
ATOM 547 N N . THR A 1 70 ? 0.124 3.866 2.900 1.00 96.56 70 THR A N 1
ATOM 548 C CA . THR A 1 70 ? -0.463 2.569 3.295 1.00 96.56 70 THR A CA 1
ATOM 549 C C . THR A 1 70 ? -0.660 2.418 4.806 1.00 96.56 70 THR A C 1
ATOM 551 O O . THR A 1 70 ? -1.545 1.676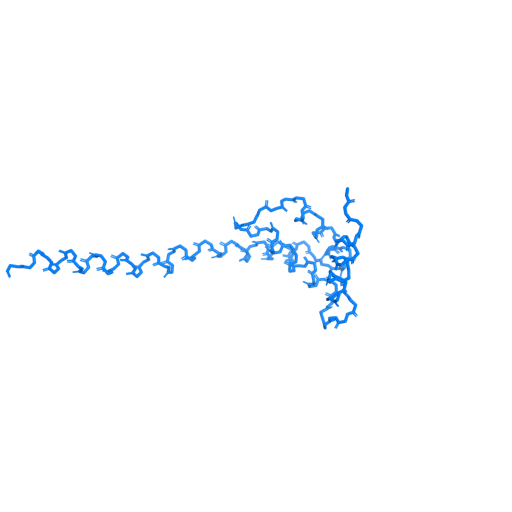 5.236 1.00 96.56 70 THR A O 1
ATOM 554 N N . THR A 1 71 ? 0.105 3.148 5.626 1.00 93.19 71 THR A N 1
ATOM 555 C CA . THR A 1 71 ? 0.005 3.067 7.093 1.00 93.19 71 THR A CA 1
ATOM 556 C C . THR A 1 71 ? -1.313 3.625 7.628 1.00 93.19 71 THR A C 1
ATOM 558 O O . THR A 1 71 ? -1.774 3.199 8.688 1.00 93.19 71 THR A O 1
ATOM 561 N N . ILE A 1 72 ? -1.973 4.512 6.868 1.00 95.00 72 ILE A N 1
ATOM 562 C CA . ILE A 1 72 ? -3.236 5.129 7.282 1.00 95.00 72 ILE A CA 1
ATOM 563 C C . ILE A 1 72 ? -4.358 4.105 7.446 1.00 95.00 72 ILE A C 1
ATOM 565 O O . ILE A 1 72 ? -5.281 4.344 8.211 1.00 95.00 72 ILE A O 1
ATOM 569 N N . MET A 1 73 ? -4.256 2.932 6.810 1.00 93.94 73 MET A N 1
ATOM 570 C CA . MET A 1 73 ? -5.256 1.864 6.897 1.00 93.94 73 MET A CA 1
ATOM 571 C C . MET A 1 73 ? -5.547 1.428 8.345 1.00 93.94 73 MET A C 1
ATOM 573 O O . MET A 1 73 ? -6.650 0.969 8.634 1.00 93.94 73 MET A O 1
ATOM 577 N N . GLY A 1 74 ? -4.601 1.622 9.273 1.00 92.94 74 GLY A N 1
ATOM 578 C CA . GLY A 1 74 ? -4.811 1.363 10.700 1.00 92.94 74 GLY A CA 1
ATOM 579 C C . GLY A 1 74 ? -5.926 2.205 11.336 1.00 92.94 74 GLY A C 1
ATOM 580 O O . GLY A 1 74 ? -6.575 1.738 12.271 1.00 92.94 74 GLY A O 1
ATOM 581 N N . ILE A 1 75 ? -6.221 3.403 10.811 1.00 96.62 75 ILE A N 1
ATOM 582 C CA . ILE A 1 75 ? -7.281 4.268 11.355 1.00 96.62 75 ILE A CA 1
ATOM 583 C C . ILE A 1 75 ? -8.671 3.640 11.234 1.00 96.62 75 ILE A C 1
ATOM 585 O O . ILE A 1 75 ? -9.546 3.946 12.040 1.00 96.62 75 ILE A O 1
ATOM 589 N N . HIS A 1 76 ? -8.870 2.717 10.285 1.00 96.44 76 HIS A N 1
ATOM 590 C CA . HIS A 1 76 ? -10.157 2.057 10.076 1.00 96.44 76 HIS A CA 1
ATOM 591 C C . HIS A 1 76 ? -10.634 1.299 11.323 1.00 96.44 76 HIS A C 1
ATOM 593 O O . HIS A 1 76 ? -11.838 1.221 11.557 1.00 96.44 76 HIS A O 1
ATOM 599 N N . ALA A 1 77 ? -9.712 0.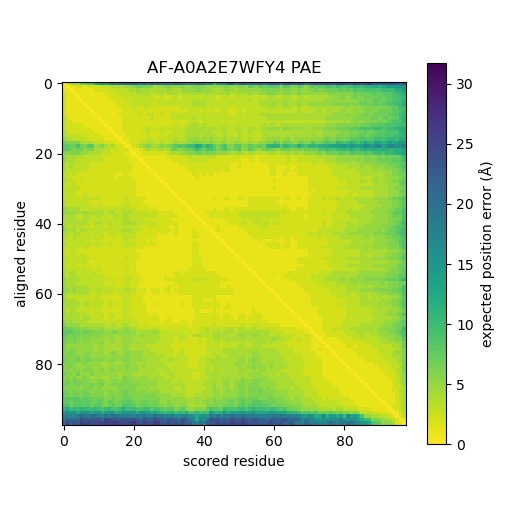812 12.163 1.00 96.12 77 ALA A N 1
ATOM 600 C CA . ALA A 1 77 ? -10.061 0.211 13.448 1.00 96.12 77 ALA A CA 1
ATOM 601 C C . ALA A 1 77 ? -10.783 1.209 14.369 1.00 96.12 77 ALA A C 1
ATOM 603 O O . ALA A 1 77 ? -11.768 0.853 15.005 1.00 96.12 77 ALA A O 1
ATOM 604 N N . MET A 1 78 ? -10.342 2.469 14.396 1.00 97.62 78 MET A N 1
ATOM 605 C CA . MET A 1 78 ? -10.973 3.524 15.194 1.00 97.62 78 MET A CA 1
ATOM 606 C C . MET A 1 78 ? -12.242 4.061 14.538 1.00 97.62 78 MET A C 1
ATOM 608 O O . MET A 1 78 ? -13.223 4.295 15.236 1.00 97.62 78 MET A O 1
ATOM 612 N N . THR A 1 79 ? -12.248 4.224 13.212 1.00 97.56 79 THR A N 1
ATOM 613 C CA . THR A 1 79 ? -13.437 4.672 12.468 1.00 97.56 79 THR A CA 1
ATOM 614 C C . THR A 1 79 ? -14.631 3.749 12.700 1.00 97.56 79 THR A C 1
ATOM 616 O O . THR A 1 79 ? -15.754 4.230 12.791 1.00 97.56 79 THR A O 1
ATOM 619 N N . LEU A 1 80 ? -14.389 2.441 12.826 1.00 97.50 80 LEU A N 1
ATOM 620 C CA . LEU A 1 80 ? -15.424 1.462 13.153 1.00 97.50 80 LEU A CA 1
ATOM 621 C C . LEU A 1 80 ? -15.633 1.319 14.665 1.00 97.50 80 LEU A C 1
ATOM 623 O O . LEU A 1 80 ? -16.765 1.291 15.132 1.00 97.50 80 LEU A O 1
ATOM 627 N N . GLY A 1 81 ? -14.549 1.229 15.438 1.00 98.31 81 GLY A N 1
ATOM 628 C CA . GLY A 1 81 ? -14.610 0.904 16.861 1.00 98.31 81 GLY A CA 1
ATOM 629 C C . GLY A 1 81 ? -15.125 2.033 17.752 1.00 98.31 81 GLY A C 1
ATOM 630 O O . GLY A 1 81 ? -15.806 1.752 18.732 1.00 98.31 81 GLY A O 1
ATOM 631 N N . ALA A 1 82 ? -14.831 3.299 17.439 1.00 98.38 82 ALA A N 1
ATOM 632 C CA . ALA A 1 82 ? -15.250 4.418 18.286 1.00 98.38 82 ALA A CA 1
ATOM 633 C C . ALA A 1 82 ? -16.781 4.619 18.312 1.00 98.38 82 ALA A C 1
ATOM 635 O O . ALA A 1 82 ? -17.314 4.760 19.412 1.00 98.38 82 ALA A O 1
ATOM 636 N N . PRO A 1 83 ? -17.509 4.575 17.174 1.00 98.38 83 PRO A N 1
ATOM 637 C CA . PRO A 1 83 ? -18.973 4.599 17.190 1.00 98.38 83 PRO A CA 1
ATOM 638 C C . PRO A 1 83 ? -19.583 3.421 17.955 1.00 98.38 83 PRO A C 1
ATOM 640 O O . PRO A 1 83 ? -20.431 3.640 18.810 1.00 98.38 83 PRO A O 1
ATOM 643 N N . ILE A 1 84 ? -19.089 2.198 17.724 1.00 98.56 84 ILE A N 1
ATOM 644 C CA . ILE A 1 84 ? -19.563 0.997 18.434 1.00 98.56 84 ILE A CA 1
ATOM 645 C C . ILE A 1 84 ? -19.366 1.158 19.945 1.00 98.56 84 ILE A C 1
ATOM 647 O O . ILE A 1 84 ? -20.266 0.886 20.730 1.00 98.56 84 ILE A O 1
ATOM 651 N N . LEU A 1 85 ? -18.198 1.644 20.373 1.00 98.44 85 LEU A N 1
ATOM 652 C CA . LEU A 1 85 ? -17.938 1.887 21.789 1.00 98.44 85 LEU A CA 1
ATOM 653 C C . LEU A 1 85 ? -18.917 2.907 22.382 1.00 98.44 85 LEU A C 1
ATOM 655 O O . LEU A 1 85 ? -19.370 2.721 23.508 1.00 98.44 85 LEU A O 1
ATOM 659 N N . GLN A 1 86 ? -19.244 3.970 21.644 1.00 98.50 86 GLN A N 1
ATOM 660 C CA . GLN A 1 86 ? -20.217 4.963 22.094 1.00 98.50 86 GLN A CA 1
ATOM 661 C C . GLN A 1 86 ? -21.615 4.348 22.250 1.00 98.50 86 GLN A C 1
ATOM 663 O O . GLN A 1 86 ? -22.252 4.566 23.278 1.00 98.50 86 GLN A O 1
ATOM 668 N N . GLU A 1 87 ? -22.055 3.535 21.285 1.00 98.38 87 GLU A N 1
ATOM 669 C CA . GLU A 1 87 ? -23.337 2.818 21.343 1.00 98.38 87 GLU A CA 1
ATOM 670 C C . GLU A 1 87 ? -23.433 1.926 22.592 1.00 98.38 87 GLU A C 1
ATOM 672 O O . GLU A 1 87 ? -24.426 1.971 23.320 1.00 98.38 87 GLU A O 1
ATOM 677 N N . GLU A 1 88 ? -22.377 1.168 22.894 1.00 98.12 88 GLU A N 1
ATOM 678 C CA . GLU A 1 88 ? -22.332 0.291 24.068 1.00 98.12 88 GLU A CA 1
ATOM 679 C C . GLU A 1 88 ? -22.304 1.074 25.391 1.00 98.12 88 GLU A C 1
ATOM 681 O O . GLU A 1 88 ? -22.941 0.677 26.372 1.00 98.12 88 GLU A O 1
ATOM 686 N N . VAL A 1 89 ? -21.600 2.212 25.436 1.00 98.38 89 VAL A N 1
ATOM 687 C CA . VAL A 1 89 ? -21.594 3.109 26.604 1.00 98.38 89 VAL A CA 1
ATOM 688 C C . VAL A 1 89 ? -22.990 3.678 26.859 1.00 98.38 89 VAL A C 1
ATOM 690 O O . VAL A 1 89 ? -23.448 3.690 28.006 1.00 98.38 89 VAL A O 1
ATOM 693 N N . ASP A 1 90 ? -23.689 4.113 25.813 1.00 98.00 90 ASP A N 1
ATOM 694 C CA . ASP A 1 90 ? -25.042 4.659 25.924 1.00 98.00 90 ASP A CA 1
ATOM 695 C C . ASP A 1 90 ? -26.040 3.583 26.375 1.00 98.00 90 ASP A C 1
ATOM 6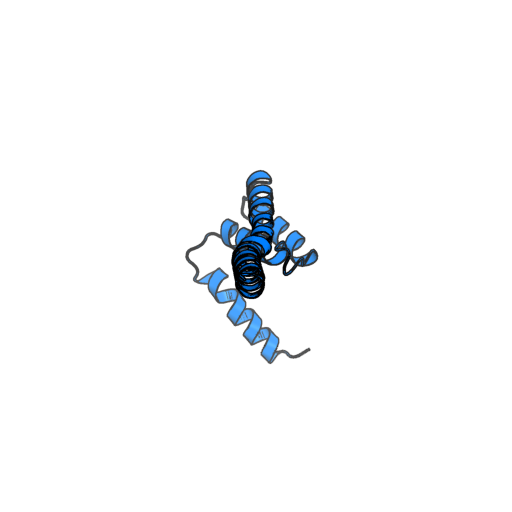97 O O . ASP A 1 90 ? -26.829 3.813 27.298 1.00 98.00 90 ASP A O 1
ATOM 701 N N . ALA A 1 91 ? -25.953 2.375 25.806 1.00 97.44 91 ALA A N 1
ATOM 702 C CA . ALA A 1 91 ? -26.772 1.232 26.204 1.00 97.44 91 ALA A CA 1
ATOM 703 C C . ALA A 1 91 ? -26.542 0.834 27.672 1.00 97.44 91 ALA A C 1
ATOM 705 O O . ALA A 1 91 ? -27.500 0.588 28.412 1.00 97.44 91 ALA A O 1
ATOM 706 N N . PHE A 1 92 ? -25.285 0.813 28.123 1.00 97.19 92 PHE A N 1
ATOM 707 C CA . PHE A 1 92 ? -24.932 0.528 29.513 1.00 97.19 92 PHE A CA 1
ATOM 708 C C . PHE A 1 92 ? -25.497 1.569 30.485 1.00 97.19 92 PHE A C 1
ATOM 710 O O . PHE A 1 92 ? -26.033 1.215 31.538 1.00 97.19 92 PHE A O 1
ATOM 717 N N . ASN A 1 93 ? -25.402 2.852 30.134 1.00 97.06 93 ASN A N 1
ATOM 718 C CA . ASN A 1 93 ? -25.939 3.934 30.954 1.00 97.06 93 ASN A CA 1
ATOM 719 C C . ASN A 1 93 ? -27.472 3.885 31.022 1.00 97.06 93 ASN A C 1
ATOM 721 O O . ASN A 1 93 ? -28.032 4.074 32.100 1.00 97.06 93 ASN A O 1
ATOM 725 N N . ALA A 1 94 ? -28.148 3.565 29.914 1.00 95.56 94 ALA A N 1
ATOM 726 C CA . ALA A 1 94 ? -29.602 3.417 29.876 1.00 95.56 94 ALA A CA 1
ATOM 727 C C . ALA A 1 94 ? -30.106 2.267 30.767 1.00 95.56 94 ALA A C 1
ATOM 729 O O . ALA A 1 94 ? -31.122 2.418 31.439 1.00 95.56 94 ALA A O 1
ATOM 730 N N . GLN A 1 95 ? -29.382 1.144 30.837 1.00 92.12 95 GLN A N 1
ATOM 731 C CA . GLN A 1 95 ? -29.721 0.021 31.728 1.00 92.12 95 GLN A CA 1
ATOM 732 C C . GLN A 1 95 ? -29.544 0.347 33.219 1.00 92.12 95 GLN A C 1
ATOM 734 O O . GLN A 1 95 ? -30.147 -0.305 34.069 1.00 92.12 95 GLN A O 1
ATOM 739 N N . LYS A 1 96 ? -28.688 1.322 33.544 1.00 82.38 96 LYS A N 1
ATOM 740 C CA . LYS A 1 96 ? -28.404 1.764 34.917 1.00 82.38 96 LYS A CA 1
ATOM 741 C C . LYS A 1 96 ? -29.210 2.985 35.355 1.00 82.38 96 LYS A C 1
ATOM 743 O O . LYS A 1 96 ? -29.043 3.423 36.495 1.00 82.38 96 LYS A O 1
ATOM 748 N N . ALA A 1 97 ? -30.035 3.549 34.475 1.00 66.38 97 ALA A N 1
ATOM 749 C CA . ALA A 1 97 ? -30.938 4.626 34.846 1.00 66.38 97 ALA A CA 1
ATOM 750 C C . ALA A 1 97 ? -31.971 4.100 35.871 1.00 66.38 97 ALA A C 1
ATOM 752 O O . ALA A 1 97 ? -32.488 2.999 35.673 1.00 66.38 97 ALA A O 1
ATOM 753 N N . PRO A 1 98 ? -32.211 4.827 36.980 1.00 59.25 98 PRO A N 1
ATOM 754 C CA . PRO A 1 98 ? -33.142 4.417 38.032 1.00 59.25 98 PRO A CA 1
ATOM 755 C C . PRO A 1 98 ? -34.603 4.376 37.571 1.00 59.25 98 PRO A C 1
ATOM 757 O O . PRO A 1 98 ? -34.966 5.152 36.655 1.00 59.25 98 PRO A O 1
#

Sequence (98 aa):
MDPDYLEAFLHFRSVPQTNGPLEQKYKEMIFIAINAATTHLHGPGVRRHIQNALKAGATQAEILEVIQLTTIMGIHAMTLGAPILQEEVDAFNAQKAP

Solvent-accessible surface area (backbone atoms only — not comparable to full-atom values): 5494 Å² total; per-residue (Å²): 135,64,66,68,60,49,52,54,51,51,53,62,63,42,47,62,75,76,76,41,95,65,56,68,31,59,54,23,48,52,47,25,35,58,20,58,19,86,92,58,58,36,62,71,51,26,54,55,24,50,56,49,13,47,75,52,68,44,51,73,65,62,54,49,48,44,54,56,60,34,60,56,63,64,53,54,58,52,72,56,45,52,59,53,50,50,54,52,53,53,53,54,50,61,74,66,56,132

pLDDT: mean 95.91, std 5.86, range [59.25, 98.75]